Protein AF-A0A3Q3IPB3-F1 (afdb_monomer)

InterPro domains:
  IPR001310 Histidine triad (HIT) protein [PR00332] (24-40)
  IPR001310 Histidine triad (HIT) protein [PR00332] (45-63)
  IPR001310 Histidine triad (HIT) protein [PR00332] (112-122)
  IPR011146 HIT-like domain [PS51084] (24-133)
  IPR036265 HIT-like superfamily [G3DSA:3.30.428.10] (26-159)
  IPR036265 HIT-like superfamily [SSF54197] (20-147)

Organism: Monopterus albus (NCBI:txid43700)

Mean predicted aligned error: 8.36 Å

Secondary structure (DSSP, 8-state):
--------------GGGTT-SS-HHHHHHTT-S-PPEEEE-SSEEEEE-SS-SSSEEEEEEESS----GGG--GGGHHHHHHHHHHHHHHHHHTT---GGG-EEEEEPTTS-SSSS-EEEEEE-STT--HHHHHHHSTT-TTEEEHHHHHHHHHTT-TT--

Structure (mmCIF, N/CA/C/O backbone):
data_AF-A0A3Q3IPB3-F1
#
_entry.id   AF-A0A3Q3IPB3-F1
#
loop_
_atom_site.group_PDB
_atom_site.id
_atom_site.type_symbol
_atom_site.label_atom_id
_atom_site.label_alt_id
_atom_site.label_comp_id
_atom_site.label_asym_id
_atom_site.label_entity_id
_atom_site.label_seq_id
_atom_site.pdbx_PDB_ins_code
_atom_site.Cartn_x
_atom_site.Cartn_y
_atom_site.Cartn_z
_atom_site.occupancy
_atom_site.B_iso_or_equiv
_atom_site.auth_seq_id
_atom_site.auth_comp_id
_atom_site.auth_asym_id
_atom_site.auth_atom_id
_atom_site.pdbx_PDB_model_num
ATOM 1 N N . MET A 1 1 ? -52.221 -26.343 7.416 1.00 38.84 1 MET A N 1
ATOM 2 C CA . MET A 1 1 ? -51.191 -26.670 6.399 1.00 38.84 1 MET A CA 1
ATOM 3 C C . MET A 1 1 ? -51.536 -25.828 5.174 1.00 38.84 1 MET A C 1
ATOM 5 O O . MET A 1 1 ? -52.691 -25.857 4.800 1.00 38.84 1 MET A O 1
ATOM 9 N N . ALA A 1 2 ? -50.702 -24.975 4.587 1.00 35.00 2 ALA A N 1
ATOM 10 C CA . ALA A 1 2 ? -49.259 -25.018 4.431 1.00 35.00 2 ALA A CA 1
ATOM 11 C C . ALA A 1 2 ? -48.617 -23.627 4.602 1.00 35.00 2 ALA A C 1
ATOM 13 O O . ALA A 1 2 ? -49.231 -22.591 4.379 1.00 35.00 2 ALA A O 1
ATOM 14 N N . ILE A 1 3 ? -47.364 -23.669 5.036 1.00 40.88 3 ILE A N 1
ATOM 15 C CA . ILE A 1 3 ? -46.424 -22.567 5.235 1.00 40.88 3 ILE A CA 1
ATOM 16 C C . ILE A 1 3 ? -45.738 -22.244 3.901 1.00 40.88 3 ILE A C 1
ATOM 18 O O . ILE A 1 3 ? -45.175 -23.142 3.272 1.00 40.88 3 ILE A O 1
ATOM 22 N N . ASN A 1 4 ? -45.755 -20.973 3.490 1.00 33.69 4 ASN A N 1
ATOM 23 C CA . ASN A 1 4 ? -44.974 -20.475 2.358 1.00 33.69 4 ASN A CA 1
ATOM 24 C C . ASN A 1 4 ? -43.478 -20.614 2.672 1.00 33.69 4 ASN A C 1
ATOM 26 O O . ASN A 1 4 ? -42.945 -19.880 3.502 1.00 33.69 4 ASN A O 1
ATOM 30 N N . LYS A 1 5 ? -42.794 -21.550 2.006 1.00 38.53 5 LYS A N 1
ATOM 31 C CA . LYS A 1 5 ? -41.330 -21.613 1.998 1.00 38.53 5 LYS A CA 1
ATOM 32 C C . LYS A 1 5 ? -40.809 -20.666 0.922 1.00 38.53 5 LYS A C 1
ATOM 34 O O . LYS A 1 5 ? -40.920 -20.944 -0.268 1.00 38.53 5 LYS A O 1
ATOM 39 N N . SER A 1 6 ? -40.248 -19.547 1.357 1.00 38.75 6 SER A N 1
ATOM 40 C CA . SER A 1 6 ? -39.350 -18.722 0.558 1.00 38.75 6 SER A CA 1
ATOM 41 C C . SER A 1 6 ? -38.149 -19.571 0.136 1.00 38.75 6 SER A C 1
ATOM 43 O O . SER A 1 6 ? -37.422 -20.117 0.966 1.00 38.75 6 SER A O 1
ATOM 45 N N . HIS A 1 7 ? -37.970 -19.724 -1.173 1.00 34.31 7 HIS A N 1
ATOM 46 C CA . HIS A 1 7 ? -36.786 -20.344 -1.749 1.00 34.31 7 HIS A CA 1
ATOM 47 C C . HIS A 1 7 ? -35.583 -19.422 -1.522 1.00 34.31 7 HIS A C 1
ATOM 49 O O . HIS A 1 7 ? -35.499 -18.338 -2.093 1.00 34.31 7 HIS A O 1
ATOM 55 N N . SER A 1 8 ? -34.663 -19.869 -0.667 1.00 38.81 8 SER A N 1
ATOM 56 C CA . SER A 1 8 ? -33.297 -19.355 -0.585 1.00 38.81 8 SER A CA 1
ATOM 57 C C . SER A 1 8 ? -32.591 -19.654 -1.909 1.00 38.81 8 SER A C 1
ATOM 59 O O . SER A 1 8 ? -32.416 -20.816 -2.279 1.00 38.81 8 SER A O 1
ATOM 61 N N . VAL A 1 9 ? -32.239 -18.604 -2.649 1.00 37.34 9 VAL A N 1
ATOM 62 C CA . VAL A 1 9 ? -31.338 -18.694 -3.799 1.00 37.34 9 VAL A CA 1
ATOM 63 C C . VAL A 1 9 ? -29.923 -18.814 -3.241 1.00 37.34 9 VAL A C 1
ATOM 65 O O . VAL A 1 9 ? -29.376 -17.854 -2.706 1.00 37.34 9 VAL A O 1
ATOM 68 N N . SER A 1 10 ? -29.343 -20.008 -3.344 1.00 37.78 10 SER A N 1
ATOM 69 C CA . SER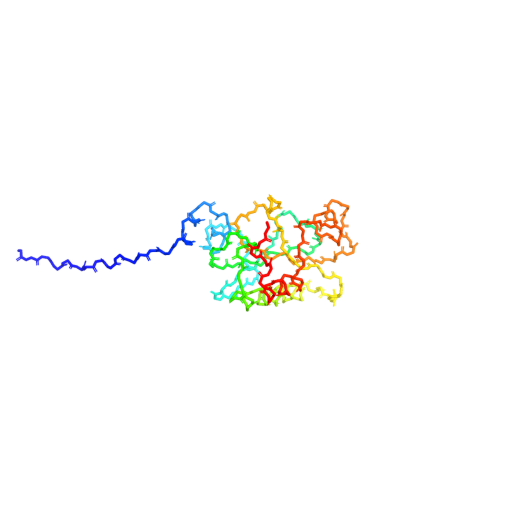 A 1 10 ? -27.936 -20.240 -3.025 1.00 37.78 10 SER A CA 1
ATOM 70 C C . SER A 1 10 ? -27.093 -19.687 -4.176 1.00 37.78 10 SER A C 1
ATOM 72 O O . SER A 1 10 ? -27.061 -20.271 -5.259 1.00 37.78 10 SER A O 1
ATOM 74 N N . LEU A 1 11 ? -26.454 -18.534 -3.967 1.00 42.28 11 LEU A N 1
ATOM 75 C CA . LEU A 1 11 ? -25.465 -17.995 -4.899 1.00 42.28 11 LEU A CA 1
ATOM 76 C C . LEU A 1 11 ? -24.209 -18.871 -4.843 1.00 42.28 11 LEU A C 1
ATOM 78 O O . LEU A 1 11 ? -23.668 -19.151 -3.776 1.00 42.28 11 LEU A O 1
ATOM 82 N N . MET A 1 12 ? -23.791 -19.341 -6.011 1.00 36.84 12 MET A N 1
ATOM 83 C CA . MET A 1 12 ? -22.593 -20.147 -6.209 1.00 36.84 12 MET A CA 1
ATOM 84 C C . MET A 1 12 ? -21.391 -19.194 -6.155 1.00 36.84 12 MET A C 1
ATOM 86 O O . MET A 1 12 ? -21.229 -18.373 -7.056 1.00 36.84 12 MET A O 1
ATOM 90 N N . GLY A 1 13 ? -20.606 -19.248 -5.077 1.00 36.78 13 GLY A N 1
ATOM 91 C CA . GLY A 1 13 ? -19.388 -18.447 -4.922 1.00 36.78 13 GLY A CA 1
ATOM 92 C C . GLY A 1 13 ? -18.323 -18.827 -5.954 1.00 36.78 13 GLY A C 1
ATOM 93 O O . GLY A 1 13 ? -18.160 -20.001 -6.295 1.00 36.78 13 GLY A O 1
ATOM 94 N N . THR A 1 14 ? -17.620 -17.824 -6.477 1.00 39.41 14 THR A N 1
ATOM 95 C CA . THR A 1 14 ? -16.456 -17.989 -7.352 1.00 39.41 14 THR A CA 1
ATOM 96 C C . THR A 1 14 ? -15.241 -18.486 -6.547 1.00 39.41 14 THR A C 1
ATOM 98 O O . THR A 1 14 ? -15.194 -18.311 -5.328 1.00 39.41 14 THR A O 1
ATOM 101 N N . PRO A 1 15 ? -14.241 -19.128 -7.186 1.00 46.59 15 PRO A N 1
ATOM 102 C CA . PRO A 1 15 ? -13.092 -19.743 -6.497 1.00 46.59 15 PRO A CA 1
ATOM 103 C C . PRO A 1 15 ? -12.253 -18.761 -5.656 1.00 46.59 15 PRO A C 1
ATOM 105 O O . PRO A 1 15 ? -11.480 -19.175 -4.796 1.00 46.59 15 PRO A O 1
ATOM 108 N N . ASP A 1 16 ? -12.411 -17.467 -5.918 1.00 48.84 16 ASP A N 1
ATOM 109 C CA . ASP A 1 16 ? -11.782 -16.327 -5.250 1.00 48.84 16 ASP A CA 1
ATOM 110 C C . ASP A 1 16 ? -12.337 -16.018 -3.840 1.00 48.84 16 ASP A C 1
ATOM 112 O O . ASP A 1 16 ? -11.715 -15.248 -3.108 1.00 48.84 16 ASP A O 1
ATOM 116 N N . ASP A 1 17 ? -13.437 -16.650 -3.412 1.00 46.62 17 ASP A N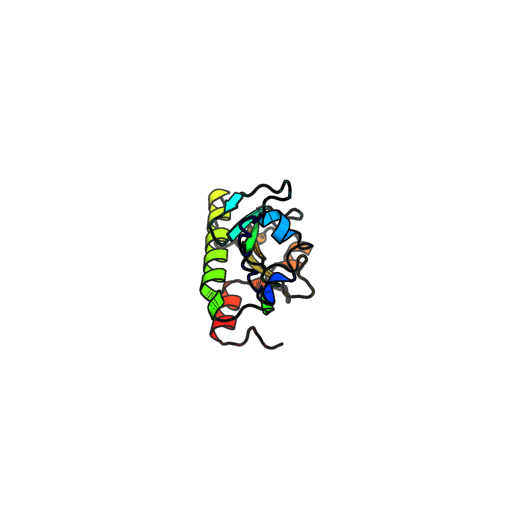 1
ATOM 117 C CA . ASP A 1 17 ? -14.078 -16.395 -2.105 1.00 46.62 17 ASP A CA 1
ATOM 118 C C . ASP A 1 17 ? -13.598 -17.331 -0.968 1.00 46.62 17 ASP A C 1
ATOM 120 O O . ASP A 1 17 ? -13.927 -17.149 0.202 1.00 46.62 17 ASP A O 1
ATOM 124 N N . LEU A 1 18 ? -12.758 -18.330 -1.270 1.00 46.44 18 LEU A N 1
ATOM 125 C CA . LEU A 1 18 ? -12.306 -19.337 -0.290 1.00 46.44 18 LEU A CA 1
ATOM 126 C C . LEU A 1 18 ? -11.134 -18.887 0.615 1.00 46.44 18 LEU A C 1
ATOM 128 O O . LEU A 1 18 ? -10.622 -19.688 1.393 1.00 46.44 18 LEU A O 1
ATOM 132 N N . GLY A 1 19 ? -10.703 -17.621 0.538 1.00 53.56 19 GLY A N 1
ATOM 133 C CA . GLY A 1 19 ? -9.613 -17.044 1.352 1.00 53.56 19 GLY A CA 1
ATOM 134 C C . GLY A 1 19 ? -10.058 -16.058 2.443 1.00 53.56 19 GLY A C 1
ATOM 135 O O . GLY A 1 19 ? -9.229 -15.340 3.001 1.00 53.56 19 GLY A O 1
ATOM 136 N N . ASN A 1 20 ? -11.364 -15.962 2.704 1.00 64.00 20 ASN A N 1
ATOM 137 C CA . ASN A 1 20 ? -11.970 -14.773 3.304 1.00 64.00 20 ASN A CA 1
ATOM 138 C C . ASN A 1 20 ? -11.970 -14.750 4.850 1.00 64.00 20 ASN A C 1
ATOM 140 O O . ASN A 1 20 ? -11.678 -13.710 5.438 1.00 64.00 20 ASN A O 1
ATOM 144 N N . GLU A 1 21 ? -12.234 -15.873 5.529 1.00 67.75 21 GLU A N 1
ATOM 145 C CA . GLU A 1 21 ? -12.524 -15.835 6.979 1.00 67.75 21 GLU A CA 1
ATOM 146 C C . GLU A 1 21 ? -11.282 -15.660 7.875 1.00 67.75 21 GLU A C 1
ATOM 148 O O . GLU A 1 21 ? -11.334 -14.933 8.869 1.00 67.75 21 GLU A O 1
ATOM 153 N N . ASP A 1 22 ? -10.137 -16.234 7.494 1.00 86.50 22 ASP A N 1
ATOM 154 C CA . ASP A 1 22 ? -8.894 -16.154 8.284 1.00 86.50 22 ASP A CA 1
ATOM 155 C C . ASP A 1 22 ? -7.974 -14.990 7.873 1.00 86.50 22 ASP A C 1
ATOM 157 O O . ASP A 1 22 ? -6.942 -14.732 8.505 1.00 86.50 22 ASP A O 1
ATOM 161 N N . CYS A 1 23 ? -8.320 -14.250 6.816 1.00 94.19 23 CYS A N 1
ATOM 162 C CA . CYS A 1 23 ? -7.500 -13.140 6.349 1.00 94.19 23 CYS A CA 1
ATOM 163 C C . CYS A 1 23 ? -7.642 -11.915 7.269 1.00 94.19 23 CYS A C 1
ATOM 165 O O . CYS A 1 23 ? -8.694 -11.276 7.345 1.00 94.19 23 CYS A O 1
ATOM 167 N N . LEU A 1 24 ? -6.536 -11.508 7.906 1.00 94.94 24 LEU A N 1
ATOM 168 C CA . LEU A 1 24 ? -6.486 -10.306 8.749 1.00 94.94 24 LEU A CA 1
ATOM 169 C C . LEU A 1 24 ? -6.982 -9.049 8.014 1.00 94.94 24 LEU A C 1
ATOM 171 O O . LEU A 1 24 ? -7.653 -8.213 8.612 1.00 94.94 24 LEU A O 1
ATOM 175 N N . PHE A 1 25 ? -6.656 -8.902 6.729 1.00 96.44 25 PHE A N 1
ATOM 176 C CA . PHE A 1 25 ? -7.042 -7.722 5.953 1.00 96.44 25 PHE A CA 1
ATOM 177 C C . PHE A 1 25 ? -8.505 -7.768 5.503 1.00 96.44 25 PHE A C 1
ATOM 179 O O . PHE A 1 25 ? -9.145 -6.719 5.522 1.00 96.44 25 PHE A O 1
ATOM 186 N N . CYS A 1 26 ? -9.079 -8.950 5.241 1.00 96.44 26 CYS A N 1
ATOM 187 C CA . CYS A 1 26 ? -10.531 -9.098 5.090 1.00 96.44 26 CYS A CA 1
ATOM 188 C C . CYS A 1 26 ? -11.259 -8.643 6.359 1.00 96.44 26 CYS A C 1
ATOM 190 O O . CYS A 1 26 ? -12.207 -7.864 6.285 1.00 96.44 26 CYS A O 1
ATOM 192 N N . ARG A 1 27 ? -10.764 -9.042 7.537 1.00 95.94 27 ARG A N 1
ATOM 193 C CA . ARG A 1 27 ? -11.335 -8.609 8.821 1.00 95.94 27 ARG A CA 1
ATOM 194 C C . ARG A 1 27 ? -11.277 -7.091 9.005 1.00 95.94 27 ARG A C 1
ATOM 196 O O . ARG A 1 27 ? -12.256 -6.505 9.457 1.00 95.94 27 ARG A O 1
ATOM 203 N N . ILE A 1 28 ? -10.172 -6.441 8.630 1.00 96.56 28 ILE A N 1
ATOM 204 C CA . ILE A 1 28 ? -10.057 -4.970 8.666 1.00 96.56 28 ILE A CA 1
ATOM 205 C C . ILE A 1 28 ? -11.060 -4.324 7.701 1.00 96.56 28 ILE A C 1
ATOM 207 O O . ILE A 1 28 ? -11.809 -3.437 8.098 1.00 96.56 28 ILE A O 1
ATOM 211 N N . VAL A 1 29 ? -11.110 -4.787 6.449 1.00 96.19 29 VAL A N 1
ATOM 212 C CA . VAL A 1 29 ? -12.028 -4.276 5.417 1.00 96.19 29 VAL A CA 1
ATOM 213 C C . VAL A 1 29 ? -13.497 -4.395 5.842 1.00 96.19 29 VAL A C 1
ATOM 215 O O . VAL A 1 29 ? -14.295 -3.506 5.534 1.00 96.19 29 VAL A O 1
ATOM 218 N N . ASN A 1 30 ? -13.839 -5.468 6.559 1.00 94.50 30 ASN A N 1
ATOM 219 C CA . ASN A 1 30 ? -15.181 -5.755 7.064 1.00 94.50 30 ASN A CA 1
ATOM 220 C C . ASN A 1 30 ? -15.473 -5.117 8.437 1.00 94.50 30 ASN A C 1
ATOM 222 O O . ASN A 1 30 ? -16.498 -5.428 9.040 1.00 94.50 30 ASN A O 1
ATOM 226 N N . ASN A 1 31 ? -14.607 -4.227 8.937 1.00 94.00 31 ASN A N 1
ATOM 227 C CA . ASN A 1 31 ? -14.739 -3.564 10.243 1.00 94.00 31 ASN A CA 1
ATOM 228 C C . ASN A 1 31 ? -14.855 -4.542 11.434 1.00 94.00 31 ASN A C 1
ATOM 230 O O . ASN A 1 31 ? -15.576 -4.291 12.395 1.00 94.00 31 ASN A O 1
ATOM 234 N N . GLN A 1 32 ? -14.145 -5.670 11.376 1.00 95.31 32 GLN A N 1
ATOM 235 C CA . GLN A 1 32 ? -14.107 -6.705 12.420 1.00 95.31 32 GLN A CA 1
ATOM 236 C C . GLN A 1 32 ? -12.864 -6.583 13.327 1.00 95.31 32 GLN A C 1
ATOM 238 O O . GLN A 1 32 ? -12.475 -7.543 14.003 1.00 95.31 32 GLN A O 1
ATOM 243 N N . THR A 1 33 ? -12.190 -5.431 13.299 1.00 95.19 33 THR A N 1
ATOM 244 C CA . THR A 1 33 ? -11.015 -5.093 14.115 1.00 95.19 33 THR A CA 1
ATOM 245 C C . THR A 1 33 ? -11.094 -3.632 14.568 1.00 95.19 33 THR A C 1
ATOM 247 O O . THR A 1 33 ? -11.855 -2.850 14.005 1.00 95.19 33 THR A O 1
ATOM 250 N N . ASP A 1 34 ? -10.240 -3.236 15.515 1.00 96.19 34 ASP A N 1
ATOM 251 C CA . ASP A 1 34 ? -10.119 -1.842 15.978 1.00 96.19 34 ASP A CA 1
ATOM 252 C C . ASP A 1 34 ? -9.200 -0.978 15.087 1.00 96.19 34 ASP A C 1
ATOM 254 O O . ASP A 1 34 ? -8.685 0.057 15.509 1.00 96.19 34 ASP A O 1
ATOM 258 N N . THR A 1 35 ? -8.906 -1.420 13.859 1.00 97.62 35 THR A N 1
ATOM 259 C CA . THR A 1 35 ? -8.016 -0.676 12.954 1.00 97.62 35 THR A CA 1
ATOM 260 C C . THR A 1 35 ? -8.707 0.584 12.441 1.00 97.62 35 THR A C 1
ATOM 262 O O . THR A 1 35 ? -9.730 0.512 11.768 1.00 97.62 35 THR A O 1
ATOM 265 N N . GLU A 1 36 ? -8.117 1.748 12.713 1.00 97.50 36 GLU A N 1
ATOM 266 C CA . GLU A 1 36 ? -8.618 3.026 12.207 1.00 97.50 36 GLU A CA 1
ATOM 267 C C . GLU A 1 36 ? -8.484 3.113 10.677 1.00 97.50 36 GLU A C 1
ATOM 269 O O . GLU A 1 36 ? -7.382 3.044 10.119 1.00 97.50 36 GLU A O 1
ATOM 274 N N . ILE A 1 37 ? -9.613 3.333 10.000 1.00 98.19 37 ILE A N 1
ATOM 275 C CA . ILE A 1 37 ? -9.660 3.574 8.557 1.00 98.19 37 ILE A CA 1
ATOM 276 C C . ILE A 1 37 ? -9.459 5.065 8.270 1.00 98.19 37 ILE A C 1
ATOM 278 O O . ILE A 1 37 ? -10.265 5.910 8.653 1.00 98.19 37 ILE A O 1
ATOM 282 N N . LEU A 1 38 ? -8.386 5.397 7.550 1.00 98.12 38 LEU A N 1
ATOM 283 C CA . LEU A 1 38 ? -7.974 6.781 7.287 1.00 98.12 38 LEU A CA 1
ATOM 284 C C . LEU A 1 38 ? -8.596 7.367 6.013 1.00 98.12 38 LEU A C 1
ATOM 286 O O . LEU A 1 38 ? -8.830 8.582 5.938 1.00 98.12 38 LEU A O 1
ATOM 290 N N . LEU A 1 39 ? -8.803 6.508 5.009 1.00 98.31 39 LEU A N 1
ATOM 291 C CA . LEU A 1 39 ? -9.539 6.749 3.764 1.00 98.31 39 LEU A CA 1
ATOM 292 C C . LEU A 1 39 ? -10.203 5.439 3.328 1.00 98.31 39 LEU A C 1
ATOM 294 O O . LEU A 1 39 ? -9.656 4.362 3.556 1.00 98.31 39 LEU A O 1
ATOM 298 N N . SER A 1 40 ? -11.354 5.530 2.673 1.00 97.75 40 SER A N 1
ATOM 299 C CA . SER A 1 40 ? -11.973 4.395 1.989 1.00 97.75 40 SER A CA 1
ATOM 300 C C . SER A 1 40 ? -12.876 4.872 0.857 1.00 97.75 40 SER A C 1
ATOM 302 O O . SER A 1 40 ? -13.278 6.038 0.829 1.00 97.75 40 SER A O 1
ATOM 304 N N . ASP A 1 41 ? -13.164 3.963 -0.063 1.00 97.19 41 ASP A N 1
ATOM 305 C CA . ASP A 1 41 ? -14.213 4.074 -1.071 1.00 97.19 41 ASP A CA 1
ATOM 306 C C . ASP A 1 41 ? -14.884 2.699 -1.266 1.00 97.19 41 ASP A C 1
ATOM 308 O O . ASP A 1 41 ? -14.770 1.815 -0.403 1.00 97.19 41 ASP A O 1
ATOM 312 N N . ASP A 1 42 ? -15.607 2.531 -2.371 1.00 96.25 42 ASP A N 1
ATOM 313 C CA . ASP A 1 42 ? -16.366 1.321 -2.694 1.00 96.25 42 ASP A CA 1
ATOM 314 C C . ASP A 1 42 ? -15.477 0.107 -3.015 1.00 96.25 42 ASP A C 1
ATOM 316 O O . ASP A 1 42 ? -15.955 -1.023 -2.969 1.00 96.25 42 ASP A O 1
ATOM 320 N N . GLU A 1 43 ? -14.185 0.300 -3.301 1.00 96.19 43 GLU A N 1
ATOM 321 C CA . GLU A 1 43 ? -13.266 -0.772 -3.711 1.00 96.19 43 GLU A CA 1
ATOM 322 C C . GLU A 1 43 ? -12.003 -0.866 -2.850 1.00 96.19 43 GLU A C 1
ATOM 324 O O . GLU A 1 43 ? -11.364 -1.921 -2.829 1.00 96.19 43 GLU A O 1
ATOM 329 N N . LEU A 1 44 ? -11.636 0.193 -2.127 1.00 98.56 44 LEU A N 1
ATOM 330 C CA . LEU A 1 44 ? -10.367 0.316 -1.419 1.00 98.56 44 LEU A CA 1
ATOM 331 C C . LEU A 1 44 ? -10.539 0.821 0.016 1.00 98.56 44 LEU A C 1
ATOM 333 O O . LEU A 1 44 ? -11.411 1.630 0.341 1.00 98.56 44 LEU A O 1
ATOM 337 N N . VAL A 1 45 ? -9.634 0.373 0.881 1.00 98.50 45 VAL A N 1
ATOM 338 C CA . VAL A 1 45 ? -9.513 0.802 2.275 1.00 98.50 45 VAL A CA 1
ATOM 339 C C . VAL A 1 45 ? -8.054 1.149 2.557 1.00 98.50 45 VAL A C 1
ATOM 341 O O . VAL A 1 45 ? -7.154 0.406 2.178 1.00 98.50 45 VAL A O 1
ATOM 344 N N . CYS A 1 46 ? -7.805 2.271 3.230 1.00 98.69 46 CYS A N 1
ATOM 345 C CA . CYS A 1 46 ? -6.467 2.719 3.598 1.00 98.69 46 CYS A CA 1
ATOM 346 C C . CYS A 1 46 ? -6.338 2.898 5.110 1.00 98.69 46 CYS A C 1
ATOM 348 O O . CYS A 1 46 ? -7.120 3.623 5.729 1.00 98.69 46 CYS A O 1
ATOM 350 N N . PHE A 1 47 ? -5.292 2.319 5.692 1.00 98.56 47 PHE A N 1
ATOM 351 C CA . PHE A 1 47 ? -4.994 2.404 7.124 1.00 98.56 47 PHE A CA 1
ATOM 352 C C . PHE A 1 47 ? -3.482 2.464 7.381 1.00 98.56 47 PHE A C 1
ATOM 354 O O . PHE A 1 47 ? -2.669 2.363 6.459 1.00 98.56 47 PHE A O 1
ATOM 361 N N . ARG A 1 48 ? -3.087 2.705 8.634 1.00 98.19 48 ARG A N 1
ATOM 362 C CA . ARG A 1 48 ? -1.675 2.799 9.035 1.00 98.19 48 ARG A CA 1
ATOM 363 C C . ARG A 1 48 ? -1.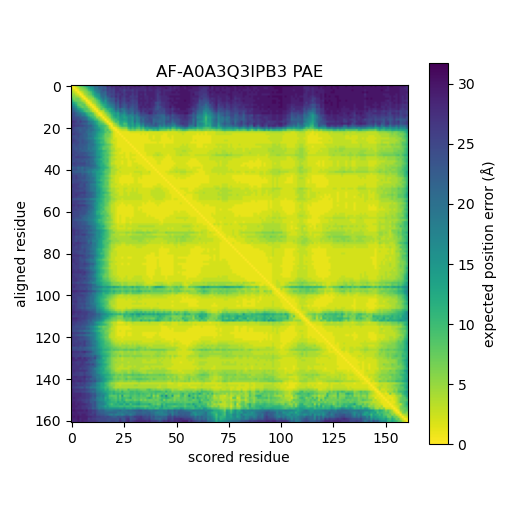065 1.411 9.231 1.00 98.19 48 ARG A C 1
ATOM 365 O O . ARG A 1 48 ? -1.668 0.556 9.871 1.00 98.19 48 ARG A O 1
ATOM 372 N N . ASP A 1 49 ? 0.157 1.214 8.744 1.00 97.38 49 ASP A N 1
ATOM 373 C CA . ASP A 1 49 ? 0.920 -0.002 9.032 1.00 97.38 49 ASP A CA 1
ATOM 374 C C . ASP A 1 49 ? 1.344 -0.035 10.516 1.00 97.38 49 ASP A C 1
ATOM 376 O O . ASP A 1 49 ? 1.827 0.962 11.060 1.00 97.38 49 ASP A O 1
ATOM 380 N N . THR A 1 50 ? 1.182 -1.181 11.182 1.00 95.38 50 THR A N 1
ATOM 381 C CA . THR A 1 50 ? 1.533 -1.361 12.606 1.00 95.38 50 THR A CA 1
ATOM 382 C C . THR A 1 50 ? 3.042 -1.465 12.854 1.00 95.38 50 THR A C 1
ATOM 384 O O . THR A 1 50 ? 3.505 -1.271 13.977 1.00 95.38 50 THR A O 1
ATOM 387 N N . LYS A 1 51 ? 3.829 -1.760 11.816 1.00 93.88 51 LYS A N 1
ATOM 388 C CA . LYS A 1 51 ? 5.294 -1.867 11.816 1.00 93.88 51 LYS A CA 1
ATOM 389 C C . LYS A 1 51 ? 5.869 -0.930 10.741 1.00 93.88 51 LYS A C 1
ATOM 391 O O . LYS A 1 51 ? 6.416 -1.399 9.735 1.00 93.88 51 LYS A O 1
ATOM 396 N N . PRO A 1 52 ? 5.774 0.398 10.943 1.00 95.81 52 PRO A N 1
ATOM 397 C CA . PRO A 1 52 ? 6.119 1.386 9.929 1.00 95.81 52 PRO A CA 1
ATOM 398 C C . PRO A 1 52 ? 7.565 1.248 9.430 1.00 95.81 52 PRO A C 1
ATOM 400 O O . PRO A 1 52 ? 8.509 1.136 10.213 1.00 95.81 52 PRO A O 1
ATOM 403 N N . GLY A 1 53 ? 7.736 1.255 8.103 1.00 94.94 53 GLY A N 1
ATOM 404 C CA . GLY A 1 53 ? 9.044 1.257 7.443 1.00 94.94 53 GLY A CA 1
ATOM 405 C C . GLY A 1 53 ? 9.651 2.657 7.307 1.00 94.94 53 GLY A C 1
ATOM 406 O O . GLY A 1 53 ? 10.874 2.780 7.248 1.00 94.94 53 GLY A O 1
ATOM 407 N N . ALA A 1 54 ? 8.800 3.684 7.308 1.00 96.50 54 ALA A N 1
ATOM 408 C CA . ALA A 1 54 ? 9.111 5.110 7.231 1.00 96.50 54 ALA A CA 1
ATOM 409 C C . ALA A 1 54 ? 8.158 5.897 8.154 1.00 96.50 54 ALA A C 1
ATOM 411 O O . ALA A 1 54 ? 7.194 5.324 8.667 1.00 96.50 54 ALA A O 1
ATOM 41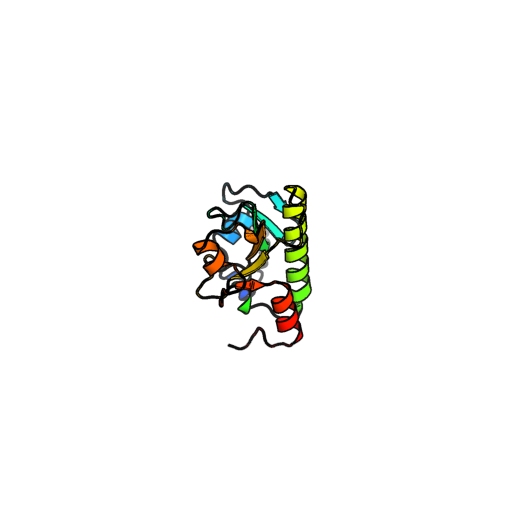2 N N . THR A 1 55 ? 8.397 7.200 8.348 1.00 95.94 55 THR A N 1
ATOM 413 C CA . THR A 1 55 ? 7.559 8.086 9.188 1.00 95.94 55 THR A CA 1
ATOM 414 C C . THR A 1 55 ? 6.076 8.014 8.817 1.00 95.94 55 THR A C 1
ATOM 416 O O . THR A 1 55 ? 5.204 7.896 9.679 1.00 95.94 55 THR A O 1
ATOM 419 N N . HIS A 1 56 ? 5.797 8.040 7.519 1.00 97.69 56 HIS A N 1
ATOM 420 C CA . HIS A 1 56 ? 4.499 7.752 6.940 1.00 97.69 56 HIS A CA 1
ATOM 421 C C . HIS A 1 56 ? 4.575 6.376 6.291 1.00 97.69 56 HIS A C 1
ATOM 423 O O . HIS A 1 56 ? 5.326 6.186 5.337 1.00 97.69 56 HIS A O 1
ATOM 429 N N . HIS A 1 57 ? 3.815 5.419 6.819 1.00 98.06 57 HIS A N 1
ATOM 430 C CA . HIS A 1 57 ? 3.650 4.104 6.217 1.00 98.06 57 HIS A CA 1
ATOM 431 C C . HIS A 1 57 ? 2.174 3.715 6.274 1.00 98.06 57 HIS A C 1
ATOM 433 O O . HIS A 1 57 ? 1.627 3.449 7.349 1.00 98.06 57 HIS A O 1
ATOM 439 N N . TYR A 1 58 ? 1.537 3.727 5.109 1.00 98.56 58 TYR A N 1
ATOM 440 C CA . TYR A 1 58 ? 0.132 3.384 4.945 1.00 98.56 58 TYR A CA 1
ATOM 441 C C . TYR A 1 58 ? -0.008 2.175 4.033 1.00 98.56 58 TYR A C 1
ATOM 443 O O . TYR A 1 58 ? 0.806 1.978 3.128 1.00 98.56 58 TYR A O 1
ATOM 451 N N . LEU A 1 59 ? -1.055 1.397 4.274 1.00 98.56 59 LEU A N 1
ATOM 452 C CA . LEU A 1 59 ? -1.452 0.274 3.443 1.00 98.56 59 LEU A CA 1
ATOM 453 C C . LEU A 1 59 ? -2.760 0.632 2.755 1.00 98.56 59 LEU A C 1
ATOM 455 O O . LEU A 1 59 ? -3.728 0.967 3.435 1.00 98.56 59 LEU A O 1
ATOM 459 N N . VAL A 1 60 ? -2.779 0.562 1.426 1.00 98.69 60 VAL A N 1
ATOM 460 C CA . VAL A 1 60 ? -4.008 0.622 0.627 1.00 98.69 60 VAL A CA 1
ATOM 461 C C . VAL A 1 60 ? -4.364 -0.800 0.228 1.00 98.69 60 VAL A C 1
ATOM 463 O O . VAL A 1 60 ? -3.546 -1.487 -0.375 1.00 98.69 60 VAL A O 1
ATOM 466 N N . VAL A 1 61 ? -5.562 -1.247 0.575 1.00 98.06 61 VAL A N 1
ATOM 467 C CA . VAL A 1 61 ? -5.993 -2.646 0.498 1.00 98.06 61 VAL A CA 1
ATOM 468 C C . VAL A 1 61 ? -7.278 -2.742 -0.314 1.00 98.06 61 VAL A C 1
ATOM 470 O O . VAL A 1 61 ? -8.179 -1.921 -0.138 1.00 98.06 61 VAL A O 1
ATOM 473 N N . SER A 1 62 ? -7.371 -3.736 -1.201 1.00 97.44 62 SER A N 1
ATOM 474 C CA . SER A 1 62 ? -8.601 -4.001 -1.955 1.00 97.44 62 SER A CA 1
ATOM 475 C C . SER A 1 62 ? -9.692 -4.583 -1.063 1.00 97.44 62 SER A C 1
ATOM 477 O O . SER A 1 62 ? -9.410 -5.404 -0.197 1.00 97.44 62 SER A O 1
ATOM 479 N N . ARG A 1 63 ? -10.955 -4.207 -1.278 1.00 96.06 63 ARG A N 1
ATOM 480 C CA . ARG A 1 63 ? -12.074 -4.830 -0.560 1.00 96.06 63 ARG A CA 1
ATOM 481 C C . ARG A 1 63 ? -12.277 -6.280 -0.974 1.00 96.06 63 ARG A C 1
ATOM 483 O O . ARG A 1 63 ? -12.438 -7.148 -0.125 1.00 96.06 63 ARG A O 1
ATOM 490 N N . THR A 1 64 ? -12.219 -6.538 -2.279 1.00 94.00 64 THR A N 1
ATOM 491 C CA . THR A 1 64 ? -12.174 -7.899 -2.815 1.00 94.00 64 THR A CA 1
ATOM 492 C C . THR A 1 64 ? -10.858 -8.554 -2.420 1.00 94.00 64 THR A C 1
ATOM 494 O O . THR A 1 64 ? -9.786 -7.958 -2.585 1.00 94.00 64 THR A O 1
ATOM 497 N N . HIS A 1 65 ? -10.939 -9.788 -1.929 1.00 94.12 65 HIS A N 1
ATOM 498 C CA . HIS A 1 65 ? -9.762 -10.579 -1.616 1.00 94.12 65 HIS A CA 1
ATOM 499 C C . HIS A 1 65 ? -9.018 -10.936 -2.910 1.00 94.12 65 HIS A C 1
ATOM 501 O O . HIS A 1 65 ? -9.523 -11.649 -3.772 1.00 94.12 65 HIS A O 1
ATOM 507 N N . ILE A 1 66 ? -7.798 -10.426 -3.045 1.00 92.94 66 ILE A N 1
ATOM 508 C CA . ILE A 1 66 ? -6.857 -10.795 -4.104 1.00 92.94 66 ILE A CA 1
ATOM 509 C C . ILE A 1 66 ? -5.596 -11.230 -3.377 1.00 92.94 66 ILE A C 1
ATOM 511 O O . ILE A 1 66 ? -5.066 -10.444 -2.605 1.00 92.94 66 ILE A O 1
ATOM 515 N N . ASN A 1 67 ? -5.106 -12.449 -3.590 1.00 91.12 67 ASN A N 1
ATOM 516 C CA . ASN A 1 67 ? -4.058 -13.027 -2.740 1.00 91.12 67 ASN A CA 1
ATOM 517 C C . ASN A 1 67 ? -2.789 -12.149 -2.667 1.00 91.12 67 ASN A C 1
ATOM 519 O O . ASN A 1 67 ? -2.255 -11.878 -1.599 1.00 91.12 67 ASN A O 1
ATOM 523 N N . ASN A 1 68 ? -2.276 -11.686 -3.806 1.00 90.31 68 ASN A N 1
ATOM 524 C CA . ASN A 1 68 ? -1.104 -10.808 -3.857 1.00 90.31 68 ASN A CA 1
ATOM 525 C C . ASN A 1 68 ? -0.928 -10.227 -5.265 1.00 90.31 68 ASN A C 1
ATOM 527 O O . ASN A 1 68 ? -1.646 -10.591 -6.200 1.00 90.31 68 ASN A O 1
ATOM 531 N N . CYS A 1 69 ? 0.074 -9.364 -5.443 1.00 89.69 69 CYS A N 1
ATOM 532 C CA . CYS A 1 69 ? 0.333 -8.744 -6.736 1.00 89.69 69 CYS A CA 1
ATOM 533 C C . CYS A 1 69 ? 0.587 -9.764 -7.861 1.00 89.69 69 CYS A C 1
ATOM 535 O O . CYS A 1 69 ? 0.158 -9.491 -8.973 1.00 89.69 69 CYS A O 1
ATOM 537 N N . LYS A 1 70 ? 1.192 -10.950 -7.618 1.00 87.06 70 LYS A N 1
ATOM 538 C CA . LYS A 1 70 ? 1.472 -11.974 -8.668 1.00 87.06 70 LYS A CA 1
ATOM 539 C C . LYS A 1 70 ? 0.223 -12.525 -9.339 1.00 87.06 70 LYS A C 1
ATOM 541 O O . LYS A 1 70 ? 0.306 -13.036 -10.448 1.00 87.06 70 LYS A O 1
ATOM 546 N N . THR A 1 71 ? -0.918 -12.414 -8.672 1.00 85.69 71 THR A N 1
ATOM 547 C CA . THR A 1 71 ? -2.205 -12.867 -9.209 1.00 85.69 71 THR A CA 1
ATOM 548 C C . THR A 1 71 ? -2.915 -11.803 -10.049 1.00 85.69 71 THR A C 1
ATOM 550 O O . THR A 1 71 ? -3.954 -12.092 -10.636 1.00 85.69 71 THR A O 1
ATOM 553 N N . LEU A 1 72 ? -2.368 -10.583 -10.124 1.00 88.56 72 LEU A N 1
ATOM 554 C CA . LEU A 1 72 ? -2.931 -9.513 -10.939 1.00 88.56 72 LEU A CA 1
ATOM 555 C C . LEU A 1 72 ? -2.777 -9.825 -12.428 1.00 88.56 72 LEU A C 1
ATOM 557 O O . LEU A 1 72 ? -1.715 -10.238 -12.894 1.00 88.56 72 LEU A O 1
ATOM 561 N N . GLN A 1 73 ? -3.849 -9.559 -13.167 1.00 86.56 73 GLN A N 1
ATOM 562 C CA . GLN A 1 73 ? -3.906 -9.622 -14.622 1.00 86.56 73 GLN A CA 1
ATOM 563 C C . GLN A 1 73 ? -4.158 -8.218 -15.191 1.00 86.56 73 GLN A C 1
ATOM 565 O O . GLN A 1 73 ? -4.413 -7.264 -14.450 1.00 86.56 73 GLN A O 1
ATOM 570 N N . ALA A 1 74 ? -4.031 -8.063 -16.512 1.00 87.81 74 ALA A N 1
ATOM 571 C CA . ALA A 1 74 ? -4.123 -6.758 -17.176 1.00 87.81 74 ALA A CA 1
ATOM 572 C C . ALA A 1 74 ? -5.476 -6.046 -16.957 1.00 87.81 74 ALA A C 1
ATOM 574 O O . ALA A 1 74 ? -5.530 -4.820 -16.911 1.00 87.81 74 ALA A O 1
ATOM 575 N N . ASP A 1 75 ? -6.559 -6.794 -16.748 1.00 88.44 75 ASP A N 1
ATOM 576 C CA . ASP A 1 75 ? -7.889 -6.271 -16.401 1.00 88.44 75 ASP A CA 1
ATOM 577 C 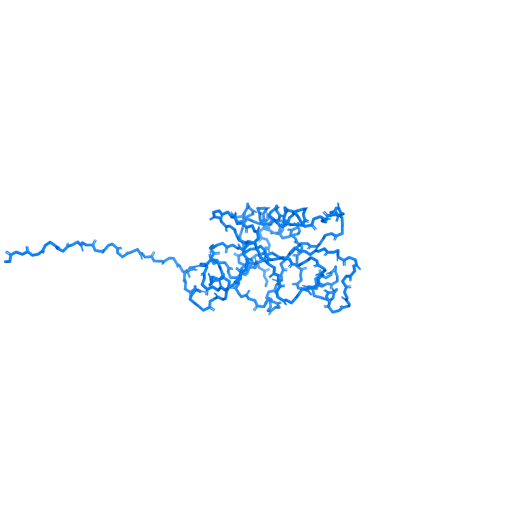C . ASP A 1 75 ? -7.932 -5.560 -15.032 1.00 88.44 75 ASP A C 1
ATOM 579 O O . ASP A 1 75 ? -8.835 -4.767 -14.772 1.00 88.44 75 ASP A O 1
ATOM 583 N N . ARG A 1 76 ? -6.943 -5.798 -14.160 1.00 91.12 76 ARG A N 1
ATOM 584 C CA . ARG A 1 76 ? -6.811 -5.162 -12.839 1.00 91.12 76 ARG A CA 1
ATOM 585 C C . ARG A 1 76 ? -5.899 -3.937 -12.824 1.00 91.12 76 ARG A C 1
ATOM 587 O O . ARG A 1 76 ? -5.682 -3.374 -11.753 1.00 91.12 76 ARG A O 1
ATOM 594 N N . ILE A 1 77 ? -5.405 -3.472 -13.974 1.00 92.12 77 ILE A N 1
ATOM 595 C CA . ILE A 1 77 ? -4.637 -2.216 -14.061 1.00 92.12 77 ILE A CA 1
ATOM 596 C C . ILE A 1 77 ? -5.394 -1.027 -13.434 1.00 92.12 77 ILE A C 1
ATOM 598 O O . ILE A 1 77 ? -4.798 -0.367 -12.580 1.00 92.12 77 ILE A O 1
ATOM 602 N N . PRO A 1 78 ? -6.697 -0.800 -13.716 1.00 95.06 78 PRO A N 1
ATOM 603 C CA . PRO A 1 78 ? -7.434 0.309 -13.104 1.00 95.06 78 PRO A CA 1
ATOM 604 C C . PRO A 1 78 ? -7.482 0.240 -11.572 1.00 95.06 78 PRO A C 1
ATOM 606 O O . PRO A 1 78 ? -7.453 1.266 -10.896 1.00 95.06 78 PRO A O 1
ATOM 609 N N . LEU A 1 79 ? -7.518 -0.970 -10.998 1.00 95.69 79 LEU A N 1
ATOM 610 C CA . LEU A 1 79 ? -7.464 -1.152 -9.548 1.00 95.69 79 LEU A CA 1
ATOM 611 C C . LEU A 1 79 ? -6.118 -0.674 -8.990 1.00 95.69 79 LEU A C 1
ATOM 613 O O . LEU A 1 79 ? -6.100 0.071 -8.015 1.00 95.69 79 LEU A O 1
ATOM 617 N N . VAL A 1 80 ? -5.005 -1.064 -9.617 1.00 96.19 80 VAL A N 1
ATOM 618 C CA . VAL A 1 80 ? -3.650 -0.671 -9.193 1.00 96.19 80 VAL A CA 1
ATOM 619 C C . VAL A 1 80 ? -3.454 0.846 -9.281 1.00 96.19 80 VAL A C 1
ATOM 621 O O . VAL A 1 80 ? -2.899 1.441 -8.358 1.00 96.19 80 VAL A O 1
ATOM 624 N N . GLU A 1 81 ? -3.953 1.482 -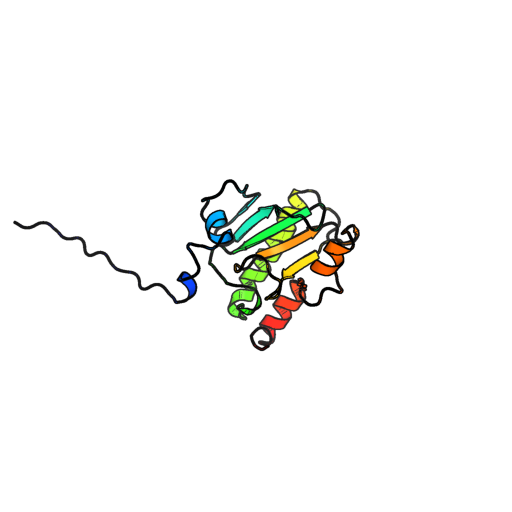10.341 1.00 96.12 81 GLU A N 1
ATOM 625 C CA . GLU A 1 81 ? -3.907 2.942 -10.502 1.00 96.12 81 GLU A CA 1
ATOM 626 C C . GLU A 1 81 ? -4.699 3.658 -9.398 1.00 96.12 81 GLU A C 1
ATOM 628 O O . GLU A 1 81 ? -4.202 4.604 -8.783 1.00 96.12 81 GLU A O 1
ATOM 633 N N . ARG A 1 82 ? -5.901 3.166 -9.062 1.00 97.44 82 ARG A N 1
ATOM 634 C CA . ARG A 1 82 ? -6.679 3.708 -7.936 1.00 97.44 82 ARG A CA 1
ATOM 635 C C . ARG A 1 82 ? -5.991 3.499 -6.588 1.00 97.44 82 ARG A C 1
ATOM 637 O O . ARG A 1 82 ? -6.066 4.381 -5.732 1.00 97.44 82 ARG A O 1
ATOM 644 N N . MET A 1 83 ? -5.302 2.371 -6.392 1.00 98.31 83 MET A N 1
ATOM 645 C CA . MET A 1 83 ? -4.510 2.142 -5.179 1.00 98.31 83 MET A CA 1
ATOM 646 C C . MET A 1 83 ? -3.390 3.179 -5.050 1.00 98.31 83 MET A C 1
ATOM 648 O O . MET A 1 83 ? -3.201 3.740 -3.969 1.00 98.31 83 MET A O 1
ATOM 652 N N . GLU A 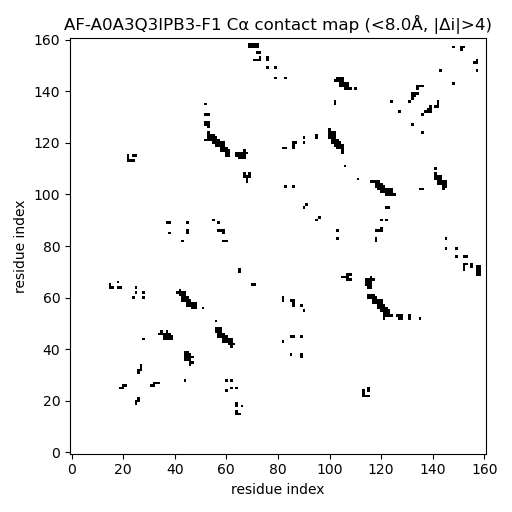1 84 ? -2.677 3.464 -6.144 1.00 97.50 84 GLU A N 1
ATOM 653 C CA . GLU A 1 84 ? -1.632 4.493 -6.174 1.00 97.50 84 GLU A CA 1
ATOM 654 C C . GLU A 1 84 ? -2.196 5.877 -5.850 1.00 97.50 84 GLU A C 1
ATOM 656 O O . GLU A 1 84 ? -1.651 6.586 -5.000 1.00 97.50 84 GLU A O 1
ATOM 661 N N . GLU A 1 85 ? -3.315 6.242 -6.472 1.00 97.31 85 GLU A N 1
ATOM 662 C CA . GLU A 1 85 ? -3.970 7.527 -6.239 1.00 97.31 85 GLU A CA 1
ATOM 663 C C . GLU A 1 85 ? -4.411 7.679 -4.776 1.00 97.31 85 GLU A C 1
ATOM 665 O O . GLU A 1 85 ? -4.139 8.700 -4.138 1.00 97.31 85 GLU A O 1
ATOM 670 N N . MET A 1 86 ? -5.018 6.646 -4.181 1.00 98.38 86 MET A N 1
ATOM 671 C CA . MET A 1 86 ? -5.360 6.658 -2.755 1.00 98.38 86 MET A CA 1
ATOM 672 C C . MET A 1 86 ? -4.109 6.787 -1.867 1.00 98.38 86 MET A C 1
ATOM 674 O O . MET A 1 86 ? -4.131 7.546 -0.893 1.00 98.38 86 MET A O 1
ATOM 678 N N . GLY A 1 87 ? -3.008 6.119 -2.230 1.00 98.00 87 GLY A N 1
ATOM 679 C CA . GLY A 1 87 ? -1.704 6.239 -1.571 1.00 98.00 87 GLY A CA 1
ATOM 680 C C . GLY A 1 87 ? -1.161 7.673 -1.586 1.00 98.00 87 GLY A C 1
ATOM 681 O O . GLY A 1 87 ? -0.766 8.216 -0.550 1.00 98.00 87 GLY A O 1
ATOM 682 N N . ARG A 1 88 ? -1.218 8.348 -2.739 1.00 96.94 88 ARG A N 1
ATOM 683 C CA . ARG A 1 88 ? -0.831 9.765 -2.864 1.00 96.94 88 ARG A CA 1
ATOM 684 C C . ARG A 1 88 ? -1.743 10.674 -2.043 1.00 96.94 88 ARG A C 1
ATOM 686 O O . ARG A 1 88 ? -1.259 11.571 -1.347 1.00 96.94 88 ARG A O 1
ATOM 693 N N . ARG A 1 89 ? -3.055 10.425 -2.064 1.00 97.19 89 ARG A N 1
ATOM 694 C CA . ARG A 1 89 ? -4.045 11.192 -1.292 1.00 97.19 89 ARG A CA 1
ATOM 695 C C . ARG A 1 89 ? -3.799 11.104 0.209 1.00 97.19 89 ARG A C 1
ATOM 697 O O . ARG A 1 89 ? -3.841 12.142 0.873 1.00 97.19 89 ARG A O 1
ATOM 704 N N . ILE A 1 90 ? -3.522 9.915 0.757 1.00 97.94 90 ILE A N 1
ATOM 705 C CA . ILE A 1 90 ? -3.258 9.781 2.197 1.00 97.94 90 ILE A CA 1
ATOM 706 C C . ILE A 1 90 ? -1.954 10.478 2.600 1.00 97.94 90 ILE A C 1
ATOM 708 O O . ILE A 1 90 ? -1.928 11.161 3.626 1.00 97.94 90 ILE A O 1
ATOM 712 N N . LEU A 1 91 ? -0.903 10.395 1.781 1.00 97.62 91 LEU A N 1
ATOM 713 C CA . LEU A 1 91 ? 0.362 11.092 2.031 1.00 97.62 91 LEU A CA 1
ATOM 714 C C . LEU A 1 91 ? 0.168 12.616 2.029 1.00 97.62 91 LEU A C 1
ATOM 716 O O . LEU A 1 91 ? 0.568 13.293 2.979 1.00 97.62 91 LEU A O 1
ATOM 720 N N . LYS A 1 92 ? -0.554 13.150 1.035 1.00 96.44 92 LYS A N 1
ATOM 721 C CA . LYS A 1 92 ? -0.899 14.578 0.959 1.00 96.44 92 LYS A CA 1
ATOM 722 C C . LYS A 1 92 ? -1.749 15.032 2.151 1.00 96.44 92 LYS A C 1
ATOM 724 O O . LYS A 1 92 ? -1.460 16.069 2.745 1.00 96.44 92 LYS A O 1
ATOM 729 N N . LYS A 1 93 ? -2.759 14.244 2.551 1.00 96.38 93 LYS A N 1
ATOM 730 C CA . LYS A 1 93 ? -3.591 14.502 3.748 1.00 96.38 93 LYS A CA 1
ATOM 731 C C . LYS A 1 93 ? -2.743 14.585 5.023 1.00 96.38 93 LYS A C 1
ATOM 733 O O . LYS A 1 93 ? -3.066 15.358 5.919 1.00 96.38 93 LYS A O 1
ATOM 738 N N . ASN A 1 94 ? -1.636 13.844 5.081 1.00 95.75 94 ASN A N 1
ATOM 739 C CA . ASN A 1 94 ? -0.687 13.842 6.195 1.00 95.75 94 ASN A CA 1
ATOM 740 C C . ASN A 1 94 ? 0.510 14.790 5.991 1.00 95.75 94 ASN A C 1
ATOM 742 O O . ASN A 1 94 ? 1.525 14.641 6.665 1.00 95.75 94 ASN A O 1
ATOM 746 N N . LYS A 1 95 ? 0.369 15.800 5.118 1.00 94.50 95 LYS A N 1
ATOM 747 C CA . LYS A 1 95 ? 1.336 16.893 4.905 1.00 94.50 95 LYS A CA 1
ATOM 748 C C . LYS A 1 95 ? 2.697 16.455 4.349 1.00 94.50 95 LYS A C 1
ATOM 750 O O . LYS A 1 95 ? 3.674 17.185 4.494 1.00 94.50 95 LYS A O 1
ATOM 755 N N . VAL A 1 96 ? 2.763 15.313 3.664 1.00 93.94 96 VAL A N 1
ATOM 756 C CA . VAL A 1 96 ? 3.930 14.964 2.842 1.00 93.94 96 VAL A CA 1
ATOM 757 C C . VAL A 1 96 ? 3.908 15.845 1.594 1.00 93.94 96 VAL A C 1
ATOM 759 O O . VAL A 1 96 ? 3.024 15.707 0.748 1.00 93.94 96 VAL A O 1
ATOM 762 N N . SER A 1 97 ? 4.842 16.792 1.515 1.00 83.69 97 SER A N 1
ATOM 763 C CA . SER A 1 97 ? 4.932 17.777 0.431 1.00 83.69 97 SER A CA 1
ATOM 764 C C . SER A 1 97 ? 5.856 17.342 -0.706 1.00 83.69 97 SER A C 1
ATOM 766 O O . SER A 1 97 ? 5.572 17.657 -1.861 1.00 83.69 97 SER A O 1
ATOM 768 N N . ASP A 1 98 ? 6.931 16.608 -0.403 1.00 90.56 98 ASP A N 1
ATOM 769 C CA . ASP A 1 98 ? 7.854 16.097 -1.415 1.00 90.56 98 ASP A CA 1
ATOM 770 C C . ASP A 1 98 ? 7.387 14.741 -1.950 1.00 90.56 98 ASP A C 1
ATOM 772 O O . ASP A 1 98 ? 7.615 13.689 -1.352 1.00 90.56 98 ASP A O 1
ATOM 776 N N . LEU A 1 99 ? 6.715 14.771 -3.099 1.00 83.44 99 LEU A N 1
ATOM 777 C CA . LEU A 1 99 ? 6.257 13.563 -3.784 1.00 83.44 99 LEU A CA 1
ATOM 778 C C . LEU A 1 99 ? 7.385 12.812 -4.509 1.00 83.44 99 LEU A C 1
ATOM 780 O O . LEU A 1 99 ? 7.146 11.693 -4.963 1.00 83.44 99 LEU A O 1
ATOM 784 N N . ASN A 1 100 ? 8.587 13.393 -4.616 1.00 88.69 100 ASN A N 1
ATOM 785 C CA . ASN A 1 100 ? 9.760 12.699 -5.153 1.00 88.69 100 ASN A CA 1
ATOM 786 C C . ASN A 1 100 ? 10.406 11.786 -4.105 1.00 88.69 100 ASN A C 1
ATOM 788 O O . ASN A 1 100 ? 11.080 10.826 -4.471 1.00 88.69 100 ASN A O 1
ATOM 792 N N . ASP A 1 101 ? 10.153 12.037 -2.817 1.00 94.00 101 ASP A N 1
ATOM 793 C CA . ASP A 1 101 ? 10.625 11.211 -1.704 1.00 94.00 101 ASP A CA 1
ATOM 794 C C . ASP A 1 101 ? 9.559 10.216 -1.207 1.00 94.00 101 ASP A C 1
ATOM 796 O O . ASP A 1 101 ? 9.410 9.925 -0.016 1.00 94.00 101 ASP A O 1
ATOM 800 N N . VAL A 1 102 ? 8.775 9.698 -2.153 1.00 95.62 102 VAL A N 1
ATOM 801 C CA . VAL A 1 102 ? 7.719 8.716 -1.914 1.00 95.62 102 VAL A CA 1
ATOM 802 C C . VAL A 1 102 ? 8.109 7.385 -2.535 1.00 95.62 102 VAL A C 1
ATOM 804 O O . VAL A 1 102 ? 8.535 7.301 -3.687 1.00 95.62 102 VAL A O 1
ATOM 807 N N . ARG A 1 103 ? 7.888 6.305 -1.786 1.00 96.31 103 ARG A N 1
ATOM 808 C CA . ARG A 1 103 ? 8.018 4.937 -2.282 1.00 96.31 103 ARG A CA 1
ATOM 809 C C . ARG A 1 103 ? 6.659 4.257 -2.212 1.00 96.31 103 ARG A C 1
ATOM 811 O O . ARG A 1 1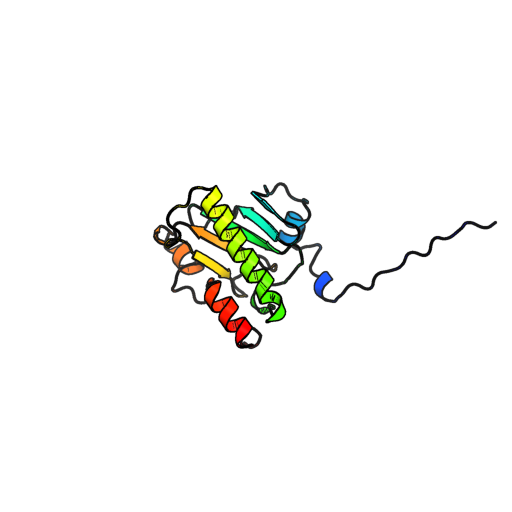03 ? 6.094 4.121 -1.133 1.00 96.31 103 ARG A O 1
ATOM 818 N N . MET A 1 104 ? 6.146 3.823 -3.362 1.00 97.50 104 MET A N 1
ATOM 819 C CA . MET A 1 104 ? 4.908 3.049 -3.456 1.00 97.50 104 MET A CA 1
ATOM 820 C C . MET A 1 104 ? 5.134 1.747 -4.206 1.00 97.50 104 MET A C 1
ATOM 822 O O . MET A 1 104 ? 5.784 1.746 -5.253 1.00 97.50 104 MET A O 1
ATOM 826 N N . GLY A 1 105 ? 4.608 0.644 -3.682 1.00 96.56 105 GLY A N 1
ATOM 827 C CA . GLY A 1 105 ? 4.778 -0.666 -4.300 1.00 96.56 105 GLY A CA 1
ATOM 828 C C . GLY A 1 105 ? 4.255 -1.828 -3.468 1.00 96.56 105 GLY A C 1
ATOM 829 O O . GLY A 1 105 ? 3.669 -1.644 -2.401 1.00 96.56 105 GLY A O 1
ATOM 830 N N . PHE A 1 106 ? 4.486 -3.030 -3.982 1.00 95.88 106 PHE A N 1
ATOM 831 C CA . PHE A 1 106 ? 3.990 -4.287 -3.433 1.00 95.88 106 PHE A CA 1
ATOM 832 C C . PHE A 1 106 ? 5.153 -5.187 -3.021 1.00 95.88 106 PHE A C 1
ATOM 834 O O . PHE A 1 106 ? 6.154 -5.279 -3.740 1.00 95.88 106 PHE A O 1
ATOM 841 N N . HIS A 1 107 ? 5.004 -5.914 -1.911 1.00 93.88 107 HIS A N 1
ATOM 842 C CA . HIS A 1 107 ? 5.867 -7.064 -1.636 1.00 93.88 107 HIS A CA 1
ATOM 843 C C . HIS A 1 107 ? 5.471 -8.270 -2.484 1.00 93.88 107 HIS A C 1
ATOM 845 O O . HIS A 1 107 ? 4.292 -8.574 -2.660 1.00 93.88 107 HIS A O 1
ATOM 851 N N . VAL A 1 1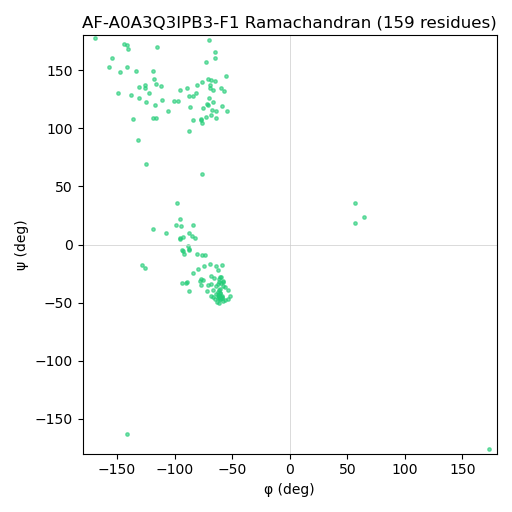08 ? 6.479 -8.981 -2.980 1.00 87.25 108 VAL A N 1
ATOM 852 C CA . VAL A 1 108 ? 6.323 -10.198 -3.777 1.00 87.25 108 VAL A CA 1
ATOM 853 C C . VAL A 1 108 ? 6.440 -11.428 -2.865 1.00 87.25 108 VAL A C 1
ATOM 855 O O . VAL A 1 108 ? 7.391 -11.506 -2.080 1.00 87.25 108 VAL A O 1
ATOM 858 N N . PRO A 1 109 ? 5.529 -12.418 -2.958 1.00 79.12 109 PRO A N 1
ATOM 859 C CA . PRO A 1 109 ? 5.658 -13.680 -2.230 1.00 79.12 109 PRO A CA 1
ATOM 860 C C . PRO A 1 109 ? 6.998 -14.386 -2.513 1.00 79.12 109 PRO A C 1
ATOM 862 O O . PRO A 1 109 ? 7.480 -14.327 -3.648 1.00 79.12 109 PRO A O 1
ATOM 865 N N . PRO A 1 110 ? 7.596 -15.077 -1.523 1.00 76.31 110 PRO A N 1
ATOM 866 C CA . PRO A 1 110 ? 7.052 -15.399 -0.196 1.00 76.31 110 PRO A CA 1
ATOM 867 C C . PRO A 1 110 ? 7.239 -14.296 0.864 1.00 76.31 110 PRO A C 1
ATOM 869 O O . PRO A 1 110 ? 6.946 -14.517 2.032 1.00 76.31 110 PRO A O 1
ATOM 872 N N . PHE A 1 111 ? 7.726 -13.109 0.489 1.00 76.88 111 PHE A N 1
ATOM 873 C CA . PHE A 1 111 ? 8.111 -12.055 1.437 1.00 76.88 111 PHE A CA 1
ATOM 874 C C . PHE A 1 111 ? 7.010 -11.019 1.716 1.00 76.88 111 PHE A C 1
ATOM 876 O O . PHE A 1 111 ? 7.295 -9.956 2.264 1.00 76.88 111 PHE A O 1
ATOM 883 N N . SER A 1 112 ? 5.758 -11.326 1.366 1.00 75.00 112 SER A N 1
ATOM 884 C CA . SER A 1 112 ? 4.585 -10.557 1.793 1.00 75.00 112 SER A CA 1
ATOM 885 C C . SER A 1 112 ? 4.067 -11.108 3.123 1.00 75.00 112 SER A C 1
ATOM 887 O O . SER A 1 112 ? 3.987 -12.322 3.302 1.00 75.00 112 SER A O 1
ATOM 889 N N . SER A 1 113 ? 3.750 -10.230 4.075 1.00 79.75 113 SER A N 1
ATOM 890 C CA . SER A 1 113 ? 3.333 -10.626 5.427 1.00 79.75 113 SER A CA 1
ATOM 891 C C . SER A 1 113 ? 1.886 -11.112 5.506 1.00 79.75 113 SER A C 1
ATOM 893 O O . SER A 1 113 ? 1.575 -11.922 6.376 1.00 79.75 113 SER A O 1
ATOM 895 N N . VAL A 1 114 ? 1.010 -10.613 4.632 1.00 90.50 114 VAL A N 1
ATOM 896 C CA . VAL A 1 114 ? -0.423 -10.930 4.615 1.00 90.50 114 VAL A CA 1
ATOM 897 C C . VAL A 1 114 ? -0.829 -11.294 3.184 1.00 90.50 114 VAL A C 1
ATOM 899 O O . VAL A 1 114 ? -0.573 -10.490 2.285 1.00 90.50 114 VAL A O 1
ATOM 902 N N . PRO A 1 115 ? -1.459 -12.464 2.954 1.00 91.50 115 PRO A N 1
ATOM 903 C CA . PRO A 1 115 ? -1.916 -12.915 1.637 1.00 91.50 115 PRO A CA 1
ATOM 904 C C . PRO A 1 115 ? -3.194 -12.177 1.206 1.00 91.50 115 PRO A C 1
ATOM 906 O O . PRO A 1 115 ? -4.257 -12.763 1.041 1.00 91.50 115 PRO A O 1
ATOM 909 N N . HIS A 1 116 ? -3.095 -10.857 1.085 1.00 94.06 116 HIS A N 1
ATOM 910 C CA . HIS A 1 116 ? -4.139 -9.974 0.578 1.00 94.06 116 HIS A CA 1
ATOM 911 C C . HIS A 1 116 ? -3.458 -8.796 -0.100 1.00 94.06 116 HIS A C 1
ATOM 913 O O . HIS A 1 116 ? -2.581 -8.184 0.494 1.00 94.06 116 HIS A O 1
ATOM 919 N N . LEU A 1 117 ? -3.843 -8.446 -1.318 1.00 95.44 117 LEU A N 1
ATOM 920 C CA . LEU A 1 117 ? -3.258 -7.372 -2.102 1.00 95.44 117 LEU A CA 1
ATOM 921 C C . LEU A 1 117 ? -3.264 -6.053 -1.321 1.00 95.44 117 LEU A C 1
ATOM 923 O O . LEU A 1 117 ? -4.315 -5.472 -1.047 1.00 95.44 117 LEU A O 1
ATOM 927 N N . HIS A 1 118 ? -2.068 -5.566 -1.005 1.00 97.06 118 HIS A N 1
ATOM 928 C CA . HIS A 1 118 ? -1.874 -4.302 -0.319 1.00 97.06 118 HIS A CA 1
ATOM 929 C C . HIS A 1 118 ? -0.719 -3.526 -0.933 1.00 97.06 118 HIS A C 1
ATOM 931 O O . HIS A 1 118 ? 0.390 -4.035 -1.097 1.00 97.06 118 HIS A O 1
ATOM 937 N N . LEU A 1 119 ? -0.990 -2.272 -1.266 1.00 98.12 119 LEU A N 1
ATOM 938 C CA . LEU A 1 119 ? 0.013 -1.319 -1.690 1.00 98.12 119 LEU A CA 1
ATOM 939 C C . LEU A 1 119 ? 0.600 -0.640 -0.454 1.00 98.12 119 LEU A C 1
ATOM 941 O O . LEU A 1 119 ? -0.136 -0.054 0.340 1.00 98.12 119 LEU A O 1
ATOM 945 N N . HIS A 1 120 ? 1.922 -0.648 -0.334 1.00 98.06 120 HIS A N 1
ATOM 946 C CA . HIS A 1 120 ? 2.621 0.190 0.631 1.00 98.06 120 HIS A CA 1
ATOM 947 C C . HIS A 1 120 ? 2.771 1.601 0.072 1.00 98.06 120 HIS A C 1
ATOM 949 O O . HIS A 1 120 ? 3.272 1.759 -1.039 1.00 98.06 120 HIS A O 1
ATOM 955 N N . ALA A 1 121 ? 2.407 2.618 0.850 1.00 98.06 121 ALA A N 1
ATOM 956 C CA . ALA A 1 121 ? 2.711 4.019 0.581 1.00 98.06 121 ALA A CA 1
ATOM 957 C C . ALA A 1 121 ? 3.617 4.568 1.689 1.00 98.06 121 ALA A C 1
ATOM 959 O O . ALA A 1 121 ? 3.184 4.725 2.834 1.00 98.06 121 ALA A O 1
ATOM 960 N N . LEU A 1 122 ? 4.887 4.814 1.349 1.00 97.69 122 LEU A N 1
ATOM 961 C CA . LEU A 1 122 ? 5.941 5.210 2.282 1.00 97.69 122 LEU A CA 1
ATOM 962 C C . LEU A 1 122 ? 6.479 6.612 1.979 1.00 97.69 122 LEU A C 1
ATOM 964 O O . LEU A 1 122 ? 6.757 6.922 0.821 1.00 97.69 122 LEU A O 1
ATOM 968 N N . ALA A 1 123 ? 6.702 7.412 3.024 1.00 97.12 123 ALA A N 1
ATOM 969 C CA . ALA A 1 123 ? 7.453 8.667 2.958 1.00 97.12 123 ALA A CA 1
ATOM 970 C C . ALA A 1 123 ? 8.022 9.075 4.338 1.00 97.12 123 ALA A C 1
ATOM 972 O O . ALA A 1 123 ? 7.418 8.754 5.364 1.00 97.12 123 ALA A O 1
ATOM 973 N N . PRO A 1 124 ? 9.136 9.821 4.408 1.00 96.31 124 PRO A N 1
ATOM 974 C CA . PRO A 1 124 ? 10.110 10.010 3.338 1.00 96.31 124 PRO A CA 1
ATOM 975 C C . PRO A 1 124 ? 10.862 8.694 3.082 1.00 96.31 124 PRO A C 1
ATOM 977 O O . PRO A 1 124 ? 11.157 7.946 4.017 1.00 96.31 124 PRO A O 1
ATOM 980 N N . ALA A 1 125 ? 11.155 8.370 1.827 1.00 94.06 125 ALA A N 1
ATOM 981 C CA . ALA A 1 125 ? 11.898 7.166 1.474 1.00 94.06 125 ALA A CA 1
ATOM 982 C C . ALA A 1 125 ? 13.403 7.286 1.776 1.00 94.06 125 ALA A C 1
ATOM 984 O O . ALA A 1 125 ? 14.045 6.292 2.127 1.00 94.06 125 ALA A O 1
ATOM 985 N N . THR A 1 126 ? 13.963 8.493 1.692 1.00 92.69 126 THR A N 1
ATOM 986 C CA . THR A 1 126 ? 15.383 8.780 1.947 1.00 92.69 126 THR A CA 1
ATOM 987 C C . THR A 1 126 ? 15.794 8.559 3.401 1.00 92.69 126 THR A C 1
ATOM 989 O O . THR A 1 126 ? 16.934 8.182 3.664 1.00 92.69 126 THR A O 1
ATOM 992 N N . THR A 1 127 ? 14.872 8.731 4.352 1.00 92.25 127 THR A N 1
ATOM 993 C CA . THR A 1 127 ? 15.147 8.626 5.796 1.00 92.25 127 THR A CA 1
ATOM 994 C C . THR A 1 127 ? 14.845 7.244 6.381 1.00 92.25 127 THR A C 1
ATOM 996 O O . THR A 1 127 ? 14.970 7.036 7.590 1.00 92.25 127 THR A O 1
ATOM 999 N N . MET A 1 128 ? 14.476 6.266 5.544 1.00 94.44 128 MET A N 1
ATOM 1000 C CA . MET A 1 128 ? 14.306 4.881 5.980 1.00 94.44 128 MET A CA 1
ATOM 1001 C C . MET A 1 128 ? 15.615 4.320 6.558 1.00 94.44 128 MET A C 1
ATOM 1003 O O . MET A 1 128 ? 16.680 4.434 5.954 1.00 94.44 128 MET A O 1
ATOM 1007 N N . ASN A 1 129 ? 15.527 3.638 7.705 1.00 93.69 129 ASN A N 1
ATOM 1008 C CA . ASN A 1 129 ? 16.671 2.926 8.282 1.00 93.69 129 ASN A CA 1
ATOM 1009 C C . ASN A 1 129 ? 17.128 1.756 7.386 1.00 93.69 129 ASN A C 1
ATOM 1011 O O . ASN A 1 129 ? 16.383 1.292 6.521 1.00 93.69 129 ASN A O 1
ATOM 1015 N N . SER A 1 130 ? 18.320 1.208 7.637 1.00 93.31 130 SER A N 1
ATOM 1016 C CA . SER A 1 130 ? 18.916 0.154 6.800 1.00 93.31 130 SER A CA 1
ATOM 1017 C C . SER A 1 130 ? 18.026 -1.087 6.632 1.00 93.31 130 SER A C 1
ATOM 1019 O O . SER A 1 130 ? 17.955 -1.664 5.548 1.00 93.31 130 SER A O 1
ATOM 1021 N N . ARG A 1 131 ? 17.287 -1.489 7.677 1.00 92.56 131 ARG A N 1
ATOM 1022 C CA . ARG A 1 131 ? 16.366 -2.639 7.618 1.00 92.56 131 ARG A CA 1
ATOM 1023 C C . ARG A 1 131 ? 15.130 -2.340 6.764 1.00 92.56 131 ARG A C 1
ATOM 1025 O O . ARG A 1 131 ? 14.592 -3.243 6.123 1.00 92.56 131 ARG A O 1
ATOM 1032 N N . SER A 1 132 ? 14.640 -1.107 6.786 1.00 93.75 132 SER A N 1
ATOM 1033 C CA . SER A 1 132 ? 13.555 -0.650 5.917 1.00 93.75 132 SER A CA 1
ATOM 1034 C C . SER A 1 132 ? 14.032 -0.495 4.475 1.00 93.75 132 SER A C 1
ATOM 1036 O O . SER A 1 132 ? 13.342 -0.954 3.571 1.00 93.75 132 SER A O 1
ATOM 1038 N N . GLN A 1 133 ? 15.243 0.023 4.250 1.00 93.31 133 GLN A N 1
ATOM 1039 C CA . GLN A 1 133 ? 15.837 0.110 2.912 1.00 93.31 133 GLN A CA 1
ATOM 1040 C C . GLN A 1 133 ? 16.019 -1.267 2.266 1.00 93.31 133 GLN A C 1
ATOM 1042 O O . GLN A 1 133 ? 15.715 -1.434 1.089 1.00 93.31 133 GLN A O 1
ATOM 1047 N N . LEU A 1 134 ? 16.406 -2.290 3.033 1.00 92.50 134 LEU A N 1
ATOM 1048 C CA . LEU A 1 134 ? 16.455 -3.666 2.526 1.00 92.50 134 LEU A CA 1
ATOM 1049 C C . LEU A 1 134 ? 15.069 -4.190 2.095 1.00 92.50 134 LEU A C 1
ATOM 1051 O O . LEU A 1 134 ? 14.955 -4.977 1.157 1.00 92.50 134 LEU A O 1
ATOM 1055 N N . ARG A 1 135 ? 14.003 -3.764 2.785 1.00 91.44 135 ARG A N 1
ATOM 1056 C CA . ARG A 1 135 ? 12.635 -4.260 2.566 1.00 91.44 135 ARG A CA 1
ATOM 1057 C C . ARG A 1 135 ? 11.836 -3.495 1.516 1.00 91.44 135 ARG A C 1
ATOM 1059 O O . ARG A 1 135 ? 10.980 -4.106 0.890 1.00 91.44 135 ARG A O 1
ATOM 1066 N N . TYR A 1 136 ? 12.065 -2.195 1.365 1.00 93.88 136 TYR A N 1
ATOM 1067 C CA . TYR A 1 136 ? 11.255 -1.304 0.520 1.00 93.88 136 TYR A CA 1
ATOM 1068 C C . TYR A 1 136 ? 12.099 -0.488 -0.463 1.00 93.88 136 TYR A C 1
ATOM 1070 O O . TYR A 1 136 ? 11.572 0.076 -1.427 1.00 93.88 136 TYR A O 1
ATOM 1078 N N . GLY A 1 137 ? 13.402 -0.384 -0.208 1.00 91.44 137 GLY A N 1
ATOM 1079 C CA . GLY A 1 137 ? 14.305 0.484 -0.945 1.00 91.44 137 GLY A CA 1
ATOM 1080 C C . GLY A 1 137 ? 14.569 0.013 -2.378 1.00 91.44 137 GLY A C 1
ATOM 1081 O O . GLY A 1 137 ? 14.113 -1.056 -2.797 1.00 91.44 137 GLY A O 1
ATOM 1082 N N . PRO A 1 138 ? 15.323 0.803 -3.159 1.00 88.62 138 PRO A N 1
ATOM 1083 C CA . PRO A 1 138 ? 15.580 0.529 -4.575 1.00 88.62 138 PRO A CA 1
ATOM 1084 C C . PRO A 1 138 ? 16.305 -0.795 -4.845 1.00 88.62 138 PRO A C 1
ATOM 1086 O O . PRO A 1 138 ? 16.130 -1.373 -5.910 1.00 88.62 138 PRO A O 1
ATOM 1089 N N . GLN A 1 139 ? 17.106 -1.269 -3.888 1.00 88.31 139 GLN A N 1
ATOM 1090 C CA . GLN A 1 139 ? 17.877 -2.513 -4.001 1.00 88.31 139 GLN A CA 1
ATOM 1091 C C . GLN A 1 139 ? 17.086 -3.757 -3.564 1.00 88.31 139 GLN A C 1
ATOM 1093 O O . GLN A 1 139 ? 17.598 -4.871 -3.652 1.00 88.31 139 GLN A O 1
ATOM 1098 N N . SER A 1 140 ? 15.856 -3.593 -3.069 1.00 89.06 140 SER A N 1
ATOM 1099 C CA . SER A 1 140 ? 15.036 -4.723 -2.638 1.00 89.06 140 SER A CA 1
ATOM 1100 C C . SER A 1 140 ? 14.559 -5.528 -3.848 1.00 89.06 140 SER A C 1
ATOM 1102 O O . SER A 1 140 ? 13.848 -5.007 -4.705 1.00 89.06 140 SER A O 1
ATOM 1104 N N . CYS A 1 141 ? 14.916 -6.812 -3.915 1.00 86.06 141 CYS A N 1
ATOM 1105 C CA . CYS A 1 141 ? 14.523 -7.688 -5.023 1.00 86.06 141 CYS A CA 1
ATOM 1106 C C . CYS A 1 141 ? 13.092 -8.239 -4.905 1.00 86.06 141 CYS A C 1
ATOM 1108 O O . CYS A 1 141 ? 12.591 -8.848 -5.848 1.00 86.06 141 CYS A O 1
ATOM 1110 N N . TRP A 1 142 ? 12.422 -8.015 -3.772 1.00 88.69 142 TRP A N 1
ATOM 1111 C CA . TRP A 1 142 ? 11.058 -8.482 -3.504 1.00 88.69 142 TRP A CA 1
ATOM 1112 C C . TRP A 1 142 ? 10.071 -7.336 -3.248 1.00 88.69 142 TRP A C 1
ATOM 1114 O O . TRP A 1 142 ? 8.962 -7.587 -2.781 1.00 88.69 142 TRP A O 1
ATOM 1124 N N . PHE A 1 143 ? 10.445 -6.088 -3.548 1.00 92.19 143 PHE A N 1
ATOM 1125 C CA . PHE A 1 143 ? 9.537 -4.939 -3.532 1.00 92.19 143 PHE A CA 1
ATOM 1126 C C . PHE A 1 143 ? 9.445 -4.325 -4.928 1.00 92.19 143 PHE A C 1
ATOM 1128 O O . PHE A 1 143 ? 10.392 -3.701 -5.409 1.00 92.19 143 PHE A O 1
ATOM 1135 N N . ILE A 1 144 ? 8.296 -4.492 -5.581 1.00 91.19 144 ILE A N 1
ATOM 1136 C CA . ILE A 1 144 ? 8.071 -3.974 -6.933 1.00 91.19 144 ILE A CA 1
ATOM 1137 C C . ILE A 1 144 ? 7.333 -2.637 -6.823 1.00 91.19 144 ILE A C 1
ATOM 1139 O O . ILE A 1 144 ? 6.246 -2.597 -6.242 1.00 91.19 144 ILE A O 1
ATOM 1143 N N . PRO A 1 145 ? 7.875 -1.537 -7.379 1.00 92.62 145 PRO A N 1
ATOM 1144 C CA . PRO A 1 145 ? 7.167 -0.265 -7.391 1.00 92.62 145 PRO A CA 1
ATOM 1145 C C . PRO A 1 145 ? 5.891 -0.337 -8.244 1.00 92.62 145 PRO A C 1
ATOM 1147 O O . PRO A 1 145 ? 5.764 -1.192 -9.126 1.00 92.62 145 PRO A O 1
ATOM 1150 N N . VAL A 1 146 ? 4.952 0.585 -8.032 1.00 90.31 146 VAL A N 1
ATOM 1151 C CA . VAL A 1 146 ? 3.697 0.605 -8.810 1.00 90.31 146 VAL A CA 1
ATOM 1152 C C . VAL A 1 146 ? 3.944 0.732 -10.312 1.00 90.31 146 VAL A C 1
ATOM 1154 O O . VAL A 1 146 ? 3.411 -0.068 -11.076 1.00 90.31 146 VAL A O 1
ATOM 1157 N N . SER A 1 147 ? 4.782 1.677 -10.752 1.00 82.69 147 SER A N 1
ATOM 1158 C CA . SER A 1 147 ? 4.940 1.944 -12.190 1.00 82.69 147 SER A CA 1
ATOM 1159 C C . SER A 1 147 ? 5.453 0.718 -12.969 1.00 82.69 147 SER A C 1
ATOM 1161 O O . SER A 1 147 ? 4.836 0.353 -13.967 1.00 82.69 147 SER A O 1
ATOM 1163 N N . PRO A 1 148 ? 6.496 -0.008 -12.512 1.00 75.62 148 PRO A N 1
ATOM 1164 C CA . PRO A 1 148 ? 6.877 -1.288 -13.112 1.00 75.62 148 PRO A CA 1
ATOM 1165 C C . PRO A 1 148 ? 5.794 -2.372 -13.032 1.00 75.62 148 PRO A C 1
ATOM 1167 O O . PRO A 1 148 ? 5.709 -3.195 -13.940 1.00 75.62 148 PRO A O 1
ATOM 1170 N N . THR A 1 149 ? 4.963 -2.385 -11.982 1.00 75.75 149 THR A N 1
ATOM 1171 C CA . THR A 1 149 ? 3.846 -3.339 -11.851 1.00 75.75 149 THR A CA 1
ATOM 1172 C C . THR A 1 149 ? 2.846 -3.150 -12.989 1.00 75.75 149 THR A C 1
ATOM 1174 O O . THR A 1 149 ? 2.550 -4.107 -13.701 1.00 75.75 149 THR A O 1
ATOM 1177 N N . VAL A 1 150 ? 2.405 -1.911 -13.227 1.00 79.12 150 VAL A N 1
ATOM 1178 C CA . VAL A 1 150 ? 1.500 -1.565 -14.336 1.00 79.12 150 VAL A CA 1
ATOM 1179 C C . VAL A 1 150 ? 2.121 -1.936 -15.689 1.00 79.12 150 VAL A C 1
ATOM 1181 O O . VAL A 1 150 ? 1.482 -2.607 -16.499 1.00 79.12 150 VAL A O 1
ATOM 1184 N N . THR A 1 151 ? 3.398 -1.612 -15.913 1.00 77.88 151 THR A N 1
ATOM 1185 C CA . THR A 1 151 ? 4.117 -1.982 -17.148 1.00 77.88 151 THR A CA 1
ATOM 1186 C C . THR A 1 151 ? 4.190 -3.501 -17.367 1.00 77.88 151 THR A C 1
ATOM 1188 O O . THR A 1 151 ? 4.009 -3.993 -18.485 1.00 77.88 151 THR A O 1
ATOM 1191 N N . CYS A 1 152 ? 4.448 -4.283 -16.316 1.00 76.44 152 CYS A N 1
ATOM 1192 C CA . CYS A 1 152 ? 4.482 -5.744 -16.414 1.00 76.44 152 CYS A CA 1
ATOM 1193 C C . CYS A 1 152 ? 3.094 -6.351 -16.679 1.00 76.44 152 CYS A C 1
ATOM 1195 O O . CYS A 1 152 ? 3.003 -7.346 -17.402 1.00 76.44 152 CYS A O 1
ATOM 1197 N N . LEU A 1 153 ? 2.026 -5.753 -16.142 1.00 76.94 153 LEU A N 1
ATOM 1198 C CA . LEU A 1 153 ? 0.646 -6.159 -16.427 1.00 76.94 153 LEU A CA 1
ATOM 1199 C C . LEU A 1 153 ? 0.276 -5.890 -17.889 1.00 76.94 153 LEU A C 1
ATOM 1201 O O . LEU A 1 153 ? -0.229 -6.786 -18.562 1.00 76.94 153 LEU A O 1
ATOM 1205 N N . LEU A 1 154 ? 0.624 -4.710 -18.412 1.00 74.56 154 LEU A N 1
ATOM 1206 C CA . LEU A 1 154 ? 0.414 -4.350 -19.821 1.00 74.56 154 LEU A CA 1
ATOM 1207 C C . LEU A 1 154 ? 1.171 -5.261 -20.798 1.00 74.56 154 LEU A C 1
ATOM 1209 O O . LEU A 1 154 ? 0.723 -5.470 -21.920 1.00 74.56 154 LEU A O 1
ATOM 1213 N N . SER A 1 155 ? 2.313 -5.812 -20.382 1.00 74.19 155 SER A N 1
ATOM 1214 C CA . SER A 1 155 ? 3.121 -6.725 -21.204 1.00 74.19 155 SER A CA 1
ATOM 1215 C C . SER A 1 155 ? 2.798 -8.211 -20.998 1.00 74.19 155 SER A C 1
ATOM 1217 O O . SER A 1 155 ? 3.515 -9.057 -21.531 1.00 74.19 155 SER A O 1
ATOM 1219 N N . SER A 1 156 ? 1.754 -8.542 -20.223 1.00 66.25 156 SER A N 1
ATOM 1220 C CA . SER A 1 156 ? 1.346 -9.916 -19.864 1.00 66.25 156 SER A CA 1
ATOM 1221 C C . SER A 1 156 ? 2.442 -10.756 -19.183 1.00 66.25 156 SER A C 1
ATOM 1223 O O . SER A 1 156 ? 2.359 -11.981 -19.131 1.00 66.25 156 SER A O 1
ATOM 1225 N N . LYS A 1 157 ? 3.483 -10.115 -18.632 1.00 58.72 157 LYS A N 1
ATOM 1226 C CA . LYS A 1 157 ? 4.641 -10.787 -18.011 1.00 58.72 157 LYS A CA 1
ATOM 1227 C C . LYS A 1 157 ? 4.488 -11.014 -16.509 1.00 58.72 157 LYS A C 1
ATOM 1229 O O . LYS A 1 157 ? 5.316 -11.705 -15.924 1.00 58.72 157 LYS A O 1
ATOM 1234 N N . PHE A 1 158 ? 3.446 -10.462 -15.883 1.00 62.03 158 PHE A N 1
ATOM 1235 C CA . PHE A 1 158 ? 3.234 -10.587 -14.436 1.00 62.03 158 PHE A CA 1
ATOM 1236 C C . PHE A 1 158 ? 2.880 -12.021 -13.999 1.00 62.03 158 PHE A C 1
ATOM 1238 O O . PHE A 1 158 ? 3.210 -12.424 -12.888 1.00 62.03 158 PHE A O 1
ATOM 1245 N N . SER A 1 159 ? 2.279 -12.810 -14.898 1.00 53.12 159 SER A N 1
ATOM 1246 C CA . SER A 1 159 ? 1.723 -14.133 -14.582 1.00 53.12 159 SER A CA 1
ATOM 1247 C C . SER A 1 159 ? 2.712 -15.306 -14.708 1.00 53.12 159 SER A C 1
ATOM 1249 O O . SER A 1 159 ? 2.324 -16.438 -14.429 1.00 53.12 159 SER A O 1
ATOM 1251 N N . SER A 1 160 ? 3.971 -15.074 -15.103 1.00 46.47 160 SER A N 1
ATOM 1252 C CA . SER A 1 160 ? 4.952 -16.148 -15.342 1.00 46.47 160 SER A CA 1
ATOM 1253 C C . SER A 1 160 ? 6.297 -15.882 -14.661 1.00 46.47 160 SER A C 1
ATOM 1255 O O . SER A 1 160 ? 7.185 -15.283 -15.273 1.00 46.47 160 SER A O 1
ATOM 1257 N N . LYS A 1 161 ? 6.436 -16.345 -13.406 1.00 40.97 161 LYS A N 1
ATOM 1258 C CA . LYS A 1 161 ? 7.630 -16.982 -12.795 1.00 40.97 161 LYS A CA 1
ATOM 1259 C C . LYS A 1 161 ? 7.434 -17.278 -11.303 1.00 40.97 161 LYS A C 1
ATOM 1261 O O . LYS A 1 161 ? 7.051 -16.367 -10.521 1.00 40.97 161 LYS A O 1
#

Sequence (161 aa):
MAINKSHSVSLMGTPDDLGNEDCLFCRIVNNQTDTEILLSDDELVCFRDTKPGATHHYLVVSRTHINNCKTLQADRIPLVERMEEMGRRILKKNKVSDLNDVRMGFHVPPFSSVPHLHLHALAPATTMNSRSQLRYGPQSCWFIPVSPTVTCLLSSKFSSK

Nearest PDB structures (foldseek):
  3o1z-assembly1_A-2  TM=8.657E-01  e=2.963E-07  Oryctolagus cuniculus
  3o1x-assembly1_A-2  TM=8.234E-01  e=4.006E-07  Oryctolagus cuniculus
  5km6-assembly1_A-2  TM=8.656E-01  e=8.773E-07  Homo sapiens
  6cvq-assembly2_B  TM=7.364E-01  e=1.526E-07  Homo sapiens
  4ndi-assembly2_B  TM=7.371E-01  e=1.437E-07  Homo sapiens

Radius of gyration: 18.12 Å; Cα contacts (8 Å, |Δi|>4): 248; chains: 1; bounding box: 70×44×37 Å

Foldseek 3Di:
DDDDDDDDDDDDDDPQCPVQPPFPVNCVLVVVDPFDFPDDDPFWTKGADPDAQAPGKMKIFTNRFDQELLSDALVCLVVLVVLVVVLVVSCVVVVNPDPVQWFKWTFAPPPHPTRGYIIIIHPRNVPGDPVSCCVGNPPPPGTDTSVVSNVCNVVRNSNDD

Solvent-accessible surface area (backbone atoms only — not comparable to full-atom values): 9533 Å² total; per-residue (Å²): 139,85,80,89,77,79,80,79,80,81,79,82,79,60,88,68,62,82,64,51,89,86,31,69,64,47,34,50,71,68,66,72,52,94,71,67,74,77,48,71,64,97,54,38,40,27,32,71,47,94,76,56,54,26,91,39,29,33,36,31,30,52,60,67,74,40,57,37,67,64,76,48,50,56,90,45,43,69,57,55,53,51,44,51,52,53,36,53,49,53,40,47,76,70,69,54,78,63,74,85,38,49,44,48,28,32,50,40,81,89,72,42,94,58,81,42,35,45,38,42,28,31,26,51,50,85,76,31,49,74,73,30,32,57,58,66,29,94,84,17,91,48,32,48,42,51,70,62,50,52,54,30,25,76,66,68,53,44,72,72,132

pLDDT: mean 84.69, std 18.95, range [33.69, 98.69]